Protein AF-A0A067C666-F1 (afdb_monomer_lite)

Sequence (177 aa):
MSKDPPEVNKFLDLMRHGQTMRSTAAALLGQESHRAIYLNQALDAFQQALVFSAYVPALQTQMCLEHIRETQVDLLIVSKLLNRQQLHVRTSMPNEQPSRRAVKVLVPALPKSLFGDDGKLALAKISPRFPKAAPLLLLPTPQERPAKKAKLETPPTLLAIAETLLALAGPTLRRNL

Structure (mmCIF, N/CA/C/O backbone):
data_AF-A0A067C666-F1
#
_entry.id   AF-A0A067C666-F1
#
loop_
_atom_site.group_PDB
_atom_site.id
_atom_site.type_symbol
_atom_site.label_atom_id
_atom_site.label_alt_id
_atom_site.label_comp_id
_atom_site.label_asym_id
_atom_site.label_entity_id
_atom_site.label_seq_id
_atom_site.pdbx_PDB_ins_code
_atom_site.Cartn_x
_atom_site.Cartn_y
_atom_site.Cartn_z
_atom_site.occupancy
_atom_site.B_iso_or_equiv
_atom_site.auth_seq_id
_atom_site.auth_comp_id
_atom_site.auth_asym_id
_atom_site.auth_atom_id
_atom_site.pdbx_PDB_model_num
ATOM 1 N N . MET A 1 1 ? 12.469 16.700 -23.734 1.00 43.56 1 MET A N 1
ATOM 2 C CA . MET A 1 1 ? 11.471 16.069 -22.846 1.00 43.56 1 MET A CA 1
ATOM 3 C C . MET A 1 1 ? 11.441 14.589 -23.194 1.00 43.56 1 MET A C 1
ATOM 5 O O . MET A 1 1 ? 10.859 14.243 -24.215 1.00 43.56 1 MET A O 1
ATOM 9 N N . SER A 1 2 ? 12.157 13.734 -22.458 1.00 48.25 2 SER A N 1
ATOM 10 C CA . SER A 1 2 ? 12.024 12.286 -22.648 1.00 48.25 2 SER A CA 1
ATOM 11 C C . SER A 1 2 ? 10.641 11.890 -22.142 1.00 48.25 2 SER A C 1
ATOM 13 O O . SER A 1 2 ? 10.317 12.127 -20.982 1.00 48.25 2 SER A O 1
ATOM 15 N N . LYS A 1 3 ? 9.785 11.386 -23.032 1.00 73.38 3 LYS A N 1
ATOM 16 C CA . LYS A 1 3 ? 8.529 10.764 -22.618 1.00 73.38 3 LYS A CA 1
ATOM 17 C C . LYS A 1 3 ? 8.892 9.393 -22.077 1.00 73.38 3 LYS A C 1
ATOM 19 O O . LYS A 1 3 ? 9.271 8.522 -22.856 1.00 73.38 3 LYS A O 1
ATOM 24 N N . ASP A 1 4 ? 8.812 9.236 -20.764 1.00 75.94 4 ASP A N 1
ATOM 25 C CA . ASP A 1 4 ? 8.903 7.918 -20.150 1.00 75.94 4 ASP A CA 1
ATOM 26 C C . ASP A 1 4 ? 7.828 6.986 -20.740 1.00 75.94 4 ASP A C 1
ATOM 28 O O . ASP A 1 4 ? 6.769 7.468 -21.176 1.00 75.94 4 ASP A O 1
ATOM 32 N N . PRO A 1 5 ? 8.076 5.664 -20.769 1.00 83.62 5 PRO A N 1
ATOM 33 C CA . PRO A 1 5 ? 7.096 4.689 -21.228 1.00 83.62 5 PRO A CA 1
ATOM 34 C C . PRO A 1 5 ? 5.745 4.873 -20.514 1.00 83.62 5 PRO A C 1
ATOM 36 O O . PRO A 1 5 ? 5.712 5.219 -19.326 1.00 83.62 5 PRO A O 1
ATOM 39 N N . PRO A 1 6 ? 4.606 4.640 -21.187 1.00 89.12 6 PRO A N 1
ATOM 40 C CA . PRO A 1 6 ? 3.292 4.762 -20.556 1.00 89.12 6 PRO A CA 1
ATOM 41 C C . PRO A 1 6 ? 3.142 3.854 -19.322 1.00 89.12 6 PRO A C 1
ATOM 43 O O . PRO A 1 6 ? 2.407 4.197 -18.398 1.00 89.12 6 PRO A O 1
ATOM 46 N N . GLU A 1 7 ? 3.861 2.733 -19.263 1.00 92.44 7 GLU A N 1
ATOM 47 C CA . GLU A 1 7 ? 3.916 1.811 -18.125 1.00 92.44 7 GLU A CA 1
ATOM 48 C C . GLU A 1 7 ? 4.587 2.431 -16.894 1.00 92.44 7 GLU A C 1
ATOM 50 O O . GLU A 1 7 ? 4.119 2.225 -15.776 1.00 92.44 7 GLU A O 1
ATOM 55 N N . VAL A 1 8 ? 5.634 3.239 -17.093 1.00 92.69 8 VAL A N 1
ATOM 56 C CA . VAL A 1 8 ? 6.306 3.969 -16.006 1.00 92.69 8 VAL A CA 1
ATOM 57 C C . VAL A 1 8 ? 5.356 4.996 -15.403 1.00 92.69 8 VAL A C 1
ATOM 59 O O . VAL A 1 8 ? 5.228 5.078 -14.185 1.00 92.69 8 VAL A O 1
ATOM 62 N N . ASN A 1 9 ? 4.616 5.726 -16.241 1.00 93.75 9 ASN A N 1
ATOM 63 C CA . ASN A 1 9 ? 3.614 6.679 -15.758 1.00 93.75 9 ASN A CA 1
ATOM 64 C C . ASN A 1 9 ? 2.507 5.977 -14.954 1.00 93.75 9 ASN A C 1
ATOM 66 O O . ASN A 1 9 ? 2.174 6.425 -13.860 1.00 93.75 9 ASN A O 1
ATOM 70 N N . LYS A 1 10 ? 2.014 4.821 -15.427 1.00 96.06 10 LYS A N 1
ATOM 71 C CA . LYS A 1 10 ? 1.040 4.002 -14.681 1.00 96.06 10 LYS A CA 1
ATOM 72 C C . LYS A 1 10 ? 1.575 3.556 -13.320 1.00 96.06 10 LYS A C 1
ATOM 74 O O . LYS A 1 10 ? 0.845 3.634 -12.335 1.00 96.06 10 LYS A O 1
ATOM 79 N N . PHE A 1 11 ? 2.832 3.114 -13.251 1.00 97.44 11 PHE A N 1
ATOM 80 C CA . PHE A 1 11 ? 3.476 2.761 -11.984 1.00 97.44 11 PHE A CA 1
ATOM 81 C C . PHE A 1 11 ? 3.478 3.948 -11.011 1.00 97.44 11 PHE A C 1
ATOM 83 O O . PHE A 1 11 ? 3.056 3.812 -9.862 1.00 97.44 11 PHE A O 1
ATOM 90 N N . LEU A 1 12 ? 3.920 5.120 -11.476 1.00 96.56 12 LEU A N 1
ATOM 91 C CA . LEU A 1 12 ? 4.019 6.327 -10.652 1.00 96.56 12 LEU A CA 1
ATOM 92 C C . LEU A 1 12 ? 2.646 6.821 -10.176 1.00 96.56 12 LEU A C 1
ATOM 94 O O . LEU A 1 12 ? 2.513 7.228 -9.019 1.00 96.56 12 LEU A O 1
ATOM 98 N N . ASP A 1 13 ? 1.625 6.746 -11.028 1.00 97.56 13 ASP A N 1
ATOM 99 C CA . ASP A 1 13 ? 0.255 7.124 -10.675 1.00 97.56 13 ASP A CA 1
ATOM 100 C C . ASP A 1 13 ? -0.338 6.188 -9.614 1.00 97.56 13 ASP A C 1
ATOM 102 O O . ASP A 1 13 ? -0.921 6.659 -8.634 1.00 97.56 13 ASP A O 1
ATOM 106 N N . LEU A 1 14 ? -0.131 4.873 -9.746 1.00 98.25 14 LEU A N 1
ATOM 107 C CA . LEU A 1 14 ? -0.567 3.887 -8.751 1.00 98.25 14 LEU A CA 1
ATOM 108 C C . LEU A 1 14 ? 0.168 4.057 -7.417 1.00 98.25 14 LEU A C 1
ATOM 110 O O . LEU A 1 14 ? -0.461 4.028 -6.359 1.00 98.25 14 LEU A O 1
ATOM 114 N N . MET A 1 15 ? 1.478 4.314 -7.455 1.00 98.25 15 MET A N 1
ATOM 115 C CA . MET A 1 15 ? 2.264 4.628 -6.259 1.00 98.25 15 MET A CA 1
ATOM 116 C C . MET A 1 15 ? 1.739 5.881 -5.552 1.00 98.25 15 MET A C 1
ATOM 118 O O . MET A 1 15 ? 1.527 5.862 -4.338 1.00 98.25 15 MET A O 1
ATOM 122 N N . ARG A 1 16 ? 1.463 6.957 -6.299 1.00 98.38 16 ARG A N 1
ATOM 123 C CA . ARG A 1 16 ? 0.889 8.194 -5.747 1.00 98.38 16 ARG A CA 1
ATOM 124 C C . ARG A 1 16 ? -0.504 7.960 -5.166 1.00 98.38 16 ARG A C 1
ATOM 126 O O . ARG A 1 16 ? -0.814 8.484 -4.093 1.00 98.38 16 ARG A O 1
ATOM 133 N N . HIS A 1 17 ? -1.337 7.180 -5.851 1.00 98.56 17 HIS A N 1
ATOM 134 C CA . HIS A 1 17 ? -2.663 6.829 -5.360 1.00 98.56 17 HIS A CA 1
ATOM 135 C C . HIS A 1 17 ? -2.566 6.069 -4.032 1.00 98.56 17 HIS A C 1
ATOM 137 O O . HIS A 1 17 ? -3.174 6.491 -3.047 1.00 98.56 17 HIS A O 1
ATOM 143 N N . GLY A 1 18 ? -1.723 5.034 -3.964 1.00 98.38 18 GLY A N 1
ATOM 144 C CA . GLY A 1 18 ? -1.506 4.264 -2.742 1.00 98.38 18 GLY A CA 1
ATOM 145 C C . GLY A 1 18 ? -0.989 5.119 -1.583 1.00 98.38 18 GLY A C 1
ATOM 146 O O . GLY A 1 18 ? -1.506 5.035 -0.468 1.00 98.38 18 GLY A O 1
ATOM 147 N N . GLN A 1 19 ? -0.032 6.015 -1.842 1.00 98.31 19 GLN A N 1
ATOM 148 C CA . GLN A 1 19 ? 0.467 6.963 -0.838 1.00 98.31 19 GLN A CA 1
ATOM 149 C C . GLN A 1 19 ? -0.636 7.897 -0.332 1.00 98.31 19 GLN A C 1
ATOM 151 O O . GLN A 1 19 ? -0.772 8.077 0.876 1.00 98.31 19 GLN A O 1
ATOM 156 N N . THR A 1 20 ? -1.466 8.428 -1.231 1.00 98.50 20 THR A N 1
ATOM 157 C CA . THR A 1 20 ? -2.598 9.291 -0.860 1.00 98.50 20 THR A CA 1
ATOM 158 C C . THR A 1 20 ? -3.564 8.549 0.061 1.00 98.50 20 THR A C 1
ATOM 160 O O . THR A 1 20 ? -3.929 9.074 1.110 1.00 98.50 20 THR A O 1
ATOM 163 N N . MET A 1 21 ? -3.920 7.304 -0.274 1.00 98.31 21 MET A N 1
ATOM 164 C CA . MET A 1 21 ? -4.813 6.483 0.550 1.00 98.31 21 MET A CA 1
ATOM 165 C C . MET A 1 21 ? -4.221 6.192 1.936 1.00 98.31 21 MET A C 1
ATOM 167 O O . MET A 1 21 ? -4.933 6.290 2.938 1.00 98.31 21 MET A O 1
ATOM 171 N N . ARG A 1 22 ? -2.910 5.928 2.036 1.00 97.44 22 ARG A N 1
ATOM 172 C CA . ARG A 1 22 ? -2.239 5.804 3.344 1.00 97.44 22 ARG A CA 1
ATOM 173 C C . ARG A 1 22 ? -2.285 7.102 4.144 1.00 97.44 22 ARG A C 1
ATOM 175 O O . ARG A 1 22 ? -2.599 7.063 5.332 1.00 97.44 22 ARG A O 1
ATOM 182 N N . SER A 1 23 ? -2.010 8.245 3.518 1.00 97.50 23 SER A N 1
ATOM 183 C CA . SER A 1 23 ? -2.098 9.550 4.184 1.00 97.50 23 SER A CA 1
ATOM 184 C C . SER A 1 23 ? -3.518 9.839 4.679 1.00 97.50 23 SER A C 1
ATOM 186 O O . SER A 1 23 ? -3.691 10.288 5.812 1.00 97.50 23 SER A O 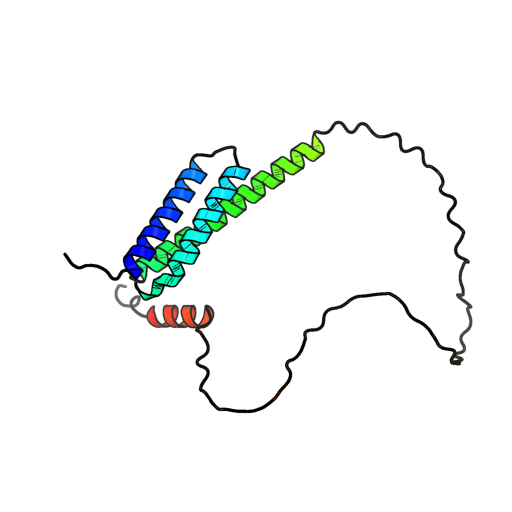1
ATOM 188 N N . THR A 1 24 ? -4.543 9.511 3.889 1.00 96.88 24 THR A N 1
ATOM 189 C CA . THR A 1 24 ? -5.947 9.607 4.314 1.00 96.88 24 THR A CA 1
ATOM 190 C C . THR A 1 24 ? -6.237 8.686 5.501 1.00 96.88 24 THR A C 1
ATOM 192 O O . THR A 1 24 ? -6.840 9.122 6.480 1.00 96.88 24 THR A O 1
ATOM 195 N N . ALA A 1 25 ? -5.755 7.439 5.479 1.00 96.75 25 ALA A N 1
ATOM 196 C CA . ALA A 1 25 ? -5.911 6.510 6.598 1.00 96.75 25 ALA A CA 1
ATOM 197 C C . ALA A 1 25 ? -5.211 6.985 7.885 1.00 96.75 25 ALA A C 1
ATOM 199 O O . ALA A 1 25 ? -5.698 6.727 8.990 1.00 96.75 25 ALA A O 1
ATOM 200 N N . ALA A 1 26 ? -4.077 7.679 7.766 1.00 94.44 26 ALA A N 1
ATOM 201 C CA . ALA A 1 26 ? -3.357 8.240 8.906 1.00 94.44 26 ALA A CA 1
ATOM 202 C C . ALA A 1 26 ? -4.131 9.386 9.582 1.00 94.44 26 ALA A C 1
ATOM 204 O O . ALA A 1 26 ? -4.066 9.526 10.802 1.00 94.44 26 ALA A O 1
ATOM 205 N N . ALA A 1 27 ? -4.909 10.160 8.818 1.00 94.56 27 ALA A N 1
ATOM 206 C CA . ALA A 1 27 ? -5.730 11.252 9.343 1.00 94.56 27 ALA A CA 1
ATOM 207 C C . ALA A 1 27 ? -6.986 10.774 10.104 1.00 94.56 27 ALA A C 1
ATOM 209 O O . ALA A 1 27 ? -7.550 11.521 10.900 1.00 94.56 27 ALA A O 1
ATOM 210 N N . LEU A 1 28 ? -7.426 9.531 9.891 1.00 93.06 28 LEU A N 1
ATOM 211 C CA . LEU A 1 28 ? -8.683 8.987 10.423 1.00 93.06 28 LEU A CA 1
ATOM 212 C C . LEU A 1 28 ? -8.536 8.321 11.803 1.00 93.06 28 LEU A C 1
ATOM 214 O O . LEU A 1 28 ? -9.110 7.261 12.054 1.00 93.06 28 LEU A O 1
ATOM 218 N N . LEU A 1 29 ? -7.772 8.926 12.714 1.00 87.25 29 LEU A N 1
ATOM 219 C CA . LEU A 1 29 ? -7.550 8.385 14.062 1.00 87.25 29 LEU A CA 1
ATOM 220 C C . LEU A 1 29 ? -8.874 8.159 14.814 1.00 87.25 29 LEU A C 1
ATOM 222 O O . LEU A 1 29 ? -9.739 9.032 14.855 1.00 87.25 29 LEU A O 1
ATOM 226 N N . GLY A 1 30 ? -9.040 6.973 15.408 1.00 87.00 30 GLY A N 1
ATOM 227 C CA . GLY A 1 30 ? -10.258 6.589 16.132 1.00 87.00 30 GLY A CA 1
ATOM 228 C C . GLY A 1 30 ? -11.384 6.045 15.245 1.00 87.00 30 GLY A C 1
ATOM 229 O O . GLY A 1 30 ? -12.320 5.440 15.763 1.00 87.00 30 GLY A O 1
ATOM 230 N N . GLN A 1 31 ? -11.279 6.171 13.918 1.00 91.88 31 GLN A N 1
ATOM 231 C CA . GLN A 1 31 ? -12.212 5.580 12.952 1.00 91.88 31 GLN A CA 1
ATOM 232 C C . GLN A 1 31 ? -11.613 4.334 12.294 1.00 91.88 31 GLN A C 1
ATOM 234 O O . GLN A 1 31 ? -11.476 4.249 11.075 1.00 91.88 31 GLN A O 1
ATOM 239 N N . GLU A 1 32 ? -11.242 3.352 13.114 1.00 93.50 32 GLU A N 1
ATOM 240 C CA . GLU A 1 32 ? -10.475 2.172 12.690 1.00 93.50 32 GLU A CA 1
ATOM 241 C C . GLU A 1 32 ? -11.116 1.395 11.522 1.00 93.50 32 GLU A C 1
ATOM 243 O O . GLU A 1 32 ? -10.408 0.882 10.658 1.00 93.50 32 GLU A O 1
ATOM 248 N N . SER A 1 33 ? -12.448 1.370 11.424 1.00 92.94 33 SER A N 1
ATOM 249 C CA . SER A 1 33 ? -13.160 0.763 10.291 1.00 92.94 33 SER A CA 1
ATOM 250 C C . SER A 1 33 ? -12.896 1.497 8.972 1.00 92.94 33 SER A C 1
ATOM 252 O O . SER A 1 33 ? -12.577 0.859 7.971 1.00 92.94 33 SER A O 1
ATOM 254 N N . HIS A 1 34 ? -12.972 2.831 8.958 1.00 94.56 34 HIS A N 1
ATOM 255 C CA . HIS A 1 34 ? -12.668 3.633 7.770 1.00 94.56 34 HIS A CA 1
ATOM 256 C C . HIS A 1 34 ? -11.178 3.601 7.436 1.00 94.56 34 HIS A C 1
ATOM 258 O O . HIS A 1 34 ? -10.821 3.485 6.263 1.00 94.56 34 HIS A O 1
ATOM 264 N N . ARG A 1 35 ? -10.303 3.622 8.452 1.00 96.81 35 ARG A N 1
ATOM 265 C CA . ARG A 1 35 ? -8.855 3.448 8.259 1.00 96.81 35 ARG A CA 1
ATOM 266 C C . ARG A 1 35 ? -8.551 2.152 7.513 1.00 96.81 35 ARG A C 1
ATOM 268 O O . ARG A 1 35 ? -7.776 2.177 6.561 1.00 96.81 35 ARG A O 1
ATOM 275 N N . ALA A 1 36 ? -9.193 1.045 7.894 1.00 96.25 36 ALA A N 1
ATOM 276 C CA . ALA A 1 36 ? -9.013 -0.237 7.219 1.00 96.25 36 ALA A CA 1
ATOM 277 C C . ALA A 1 36 ? -9.387 -0.172 5.728 1.00 96.25 36 ALA A C 1
ATOM 279 O O . ALA A 1 36 ? -8.676 -0.746 4.908 1.00 96.25 36 ALA A O 1
ATOM 280 N N . ILE A 1 37 ? -10.461 0.533 5.358 1.00 97.44 37 ILE A N 1
ATOM 281 C CA . ILE A 1 37 ? -10.890 0.665 3.954 1.00 97.44 37 ILE A CA 1
ATOM 282 C C . ILE A 1 37 ? -9.796 1.341 3.121 1.00 97.44 37 ILE A C 1
ATOM 284 O O . ILE A 1 37 ? -9.373 0.793 2.104 1.00 97.44 37 ILE A O 1
ATOM 288 N N . TYR A 1 38 ? -9.290 2.488 3.578 1.00 98.19 38 TYR A N 1
ATOM 289 C CA . TYR A 1 38 ? -8.246 3.224 2.861 1.00 98.19 38 TYR A CA 1
ATOM 290 C C . TYR A 1 38 ? -6.912 2.472 2.818 1.00 98.19 38 TYR A C 1
ATOM 292 O O . TYR A 1 38 ? -6.235 2.485 1.794 1.00 98.19 38 TYR A O 1
ATOM 300 N N . LEU A 1 39 ? -6.542 1.764 3.888 1.00 98.12 39 LEU A N 1
ATOM 301 C CA . LEU A 1 39 ? -5.335 0.933 3.878 1.00 98.12 39 LEU A CA 1
ATOM 302 C C . LEU A 1 39 ? -5.447 -0.256 2.912 1.00 98.12 39 LEU A C 1
ATOM 304 O O . LEU A 1 39 ? -4.459 -0.591 2.266 1.00 98.12 39 LEU A O 1
ATOM 308 N N . ASN A 1 40 ? -6.627 -0.868 2.763 1.00 98.19 40 ASN A N 1
ATOM 309 C CA . ASN A 1 40 ? -6.830 -1.910 1.749 1.00 98.19 40 ASN A CA 1
ATOM 310 C C . ASN A 1 40 ? -6.726 -1.334 0.329 1.00 98.19 40 ASN A C 1
ATOM 312 O O . ASN A 1 40 ? -6.013 -1.894 -0.493 1.00 98.19 40 ASN A O 1
ATOM 316 N N . GLN A 1 41 ? -7.331 -0.170 0.064 1.00 98.38 41 GLN A N 1
ATOM 317 C CA . GLN A 1 41 ? -7.187 0.505 -1.234 1.00 98.38 41 GLN A CA 1
ATOM 318 C C . GLN A 1 41 ? -5.727 0.866 -1.537 1.00 98.38 41 GLN A C 1
ATOM 320 O O . GLN A 1 41 ? -5.267 0.703 -2.666 1.00 98.38 41 GLN A O 1
ATOM 325 N N . ALA A 1 42 ? -4.976 1.318 -0.527 1.00 98.44 42 ALA A N 1
ATOM 326 C CA . ALA A 1 42 ? -3.550 1.574 -0.675 1.00 98.44 42 ALA A CA 1
ATOM 327 C C . ALA A 1 42 ? -2.777 0.303 -1.046 1.00 98.44 42 ALA A C 1
ATOM 329 O O . ALA A 1 42 ? -1.952 0.321 -1.959 1.00 98.44 42 ALA A O 1
ATOM 330 N N . LEU A 1 43 ? -3.059 -0.800 -0.348 1.00 98.50 43 LEU A N 1
ATOM 331 C CA . LEU A 1 43 ? -2.422 -2.088 -0.588 1.00 98.50 43 LEU A CA 1
ATOM 332 C C . LEU A 1 43 ? -2.695 -2.588 -2.011 1.00 98.50 43 LEU A C 1
ATOM 334 O O . LEU A 1 43 ? -1.751 -2.965 -2.707 1.00 98.50 43 LEU A O 1
ATOM 338 N N . ASP A 1 44 ? -3.950 -2.520 -2.454 1.00 98.50 44 ASP A N 1
ATOM 339 C CA . ASP A 1 44 ? -4.354 -2.897 -3.809 1.00 98.50 44 ASP A CA 1
ATOM 340 C C . ASP A 1 44 ? -3.628 -2.044 -4.859 1.00 98.50 44 ASP A C 1
ATOM 342 O O . ASP A 1 44 ? -3.107 -2.576 -5.841 1.00 98.50 44 ASP A O 1
ATOM 346 N N . ALA A 1 45 ? -3.522 -0.729 -4.638 1.00 98.44 45 ALA A N 1
ATOM 347 C CA . ALA A 1 45 ? -2.822 0.181 -5.542 1.00 98.44 45 ALA A CA 1
ATOM 348 C C . ALA A 1 45 ? -1.330 -0.165 -5.680 1.00 98.44 45 ALA A C 1
ATOM 350 O O . ALA A 1 45 ? -0.811 -0.220 -6.796 1.00 98.44 45 ALA A O 1
ATOM 351 N N . PHE A 1 46 ? -0.634 -0.454 -4.575 1.00 98.56 46 PHE A N 1
ATOM 352 C CA . PHE A 1 46 ? 0.777 -0.850 -4.634 1.00 98.56 46 PHE A CA 1
ATOM 353 C C . PHE A 1 46 ? 0.973 -2.228 -5.274 1.00 98.56 46 PHE A C 1
ATOM 355 O O . PHE A 1 46 ? 1.902 -2.420 -6.057 1.00 98.56 46 PHE A O 1
ATOM 362 N N . GLN A 1 47 ? 0.086 -3.185 -5.000 1.00 98.12 47 GLN A N 1
ATOM 363 C CA . GLN A 1 47 ? 0.130 -4.497 -5.650 1.00 98.12 47 GLN A CA 1
ATOM 364 C C . GLN A 1 47 ? -0.102 -4.390 -7.161 1.00 98.12 47 GLN A C 1
ATOM 366 O O . GLN A 1 47 ? 0.585 -5.055 -7.936 1.00 98.12 47 GLN A O 1
ATOM 371 N N . GLN A 1 48 ? -1.009 -3.512 -7.595 1.00 98.06 48 GLN A N 1
ATOM 372 C CA . GLN A 1 48 ? -1.192 -3.201 -9.013 1.00 98.06 48 GLN A CA 1
ATOM 373 C C . GLN A 1 48 ? 0.036 -2.497 -9.600 1.00 98.06 48 GLN A C 1
ATOM 375 O O . GLN A 1 48 ? 0.422 -2.800 -10.728 1.00 98.06 48 GLN A O 1
ATOM 380 N N . ALA A 1 49 ? 0.690 -1.607 -8.845 1.00 97.50 49 ALA A N 1
ATOM 381 C CA . ALA A 1 49 ? 1.922 -0.958 -9.288 1.00 97.50 49 ALA A CA 1
ATOM 382 C C . ALA A 1 49 ? 3.025 -1.993 -9.566 1.00 97.50 49 ALA A C 1
ATOM 384 O O . ALA A 1 49 ? 3.691 -1.912 -10.596 1.00 97.50 49 ALA A O 1
ATOM 385 N N . LEU A 1 50 ? 3.166 -3.028 -8.727 1.00 96.19 50 LEU A N 1
ATOM 386 C CA . LEU A 1 50 ? 4.162 -4.088 -8.928 1.00 96.19 50 LEU A CA 1
ATOM 387 C C . LEU A 1 50 ? 4.028 -4.834 -10.263 1.00 96.19 50 LEU A C 1
ATOM 389 O O . LEU A 1 50 ? 5.034 -5.338 -10.765 1.00 96.19 50 LEU A O 1
ATOM 393 N N . VAL A 1 51 ? 2.844 -4.868 -10.880 1.00 96.56 51 VAL A N 1
ATOM 394 C CA . VAL A 1 51 ? 2.655 -5.449 -12.224 1.00 96.56 51 VAL A CA 1
ATOM 395 C C . VAL A 1 51 ? 3.504 -4.718 -13.273 1.00 96.56 51 VAL A C 1
ATOM 397 O O . VAL A 1 51 ? 3.957 -5.323 -14.242 1.00 96.56 51 VAL A O 1
ATOM 400 N N . PHE A 1 52 ? 3.788 -3.433 -13.053 1.00 95.56 52 PHE A N 1
ATOM 401 C CA . PHE A 1 52 ? 4.611 -2.593 -13.924 1.00 95.56 52 PHE A CA 1
ATOM 402 C C . PHE A 1 52 ? 6.077 -2.495 -13.465 1.00 95.56 52 PHE A C 1
ATOM 404 O O . PHE A 1 52 ? 6.850 -1.735 -14.047 1.00 95.56 52 PHE A O 1
ATOM 411 N N . SER A 1 53 ? 6.491 -3.278 -12.460 1.00 93.31 53 SER A N 1
ATOM 412 C CA . SER A 1 53 ? 7.846 -3.229 -11.878 1.00 93.31 53 SER A CA 1
ATOM 413 C C . SER A 1 53 ? 8.976 -3.498 -12.879 1.00 93.31 53 SER A C 1
ATOM 415 O O . SER A 1 53 ? 10.077 -2.988 -12.704 1.00 93.31 53 SER A O 1
ATOM 417 N N . ALA A 1 54 ? 8.706 -4.248 -13.952 1.00 93.69 54 ALA A N 1
ATOM 418 C CA . ALA A 1 54 ? 9.677 -4.529 -15.012 1.00 93.69 54 ALA A CA 1
ATOM 419 C C . ALA A 1 54 ? 10.088 -3.283 -15.821 1.00 93.69 54 ALA A C 1
ATOM 421 O O . ALA A 1 54 ? 11.128 -3.296 -16.477 1.00 93.69 54 ALA A O 1
ATOM 422 N N . TYR A 1 55 ? 9.279 -2.219 -15.785 1.00 93.12 55 TYR A N 1
ATOM 423 C CA . TYR A 1 55 ? 9.496 -0.996 -16.562 1.00 93.12 55 TYR A CA 1
ATOM 424 C C . TYR A 1 55 ? 10.172 0.116 -15.756 1.00 93.12 55 TYR A C 1
ATOM 426 O O . TYR A 1 55 ? 10.528 1.146 -16.323 1.00 93.12 55 TYR A O 1
ATOM 434 N N . VAL A 1 56 ? 10.353 -0.073 -14.447 1.00 93.50 56 VAL A N 1
ATOM 435 C CA . VAL A 1 56 ? 10.896 0.939 -13.535 1.00 93.50 56 VAL A CA 1
ATOM 436 C C . VAL A 1 56 ? 12.214 0.489 -12.899 1.00 93.50 56 VAL A C 1
ATOM 438 O O . VAL A 1 56 ? 12.491 -0.708 -12.812 1.00 93.50 56 VAL A O 1
ATOM 441 N N . PRO A 1 57 ? 13.056 1.430 -12.431 1.00 94.56 57 PRO A N 1
ATOM 442 C CA . PRO A 1 57 ? 14.290 1.089 -11.734 1.00 94.56 57 PRO A CA 1
ATOM 443 C C . PRO A 1 57 ? 14.038 0.222 -10.495 1.00 94.56 57 PRO A C 1
ATOM 445 O O . PRO A 1 57 ? 13.089 0.459 -9.747 1.00 94.56 57 PRO A O 1
ATOM 448 N N . ALA A 1 58 ? 14.955 -0.709 -10.211 1.00 94.00 58 ALA A N 1
ATOM 449 C CA . ALA A 1 58 ? 14.861 -1.620 -9.064 1.00 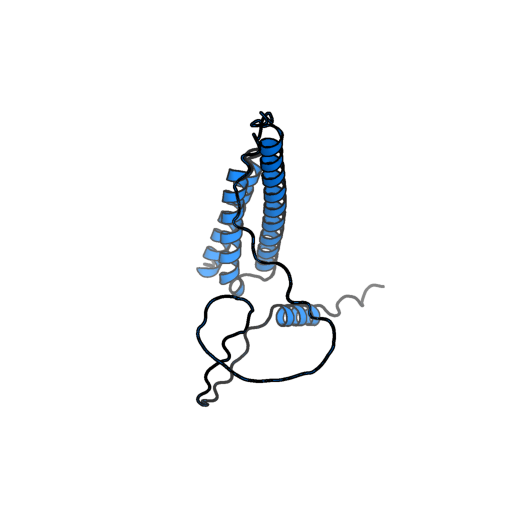94.00 58 ALA A CA 1
ATOM 450 C C . ALA A 1 58 ? 14.641 -0.895 -7.722 1.00 94.00 58 ALA A C 1
ATOM 452 O O . ALA A 1 58 ? 13.897 -1.384 -6.876 1.00 94.00 58 ALA A O 1
ATOM 453 N N . LEU A 1 59 ? 15.219 0.302 -7.559 1.00 96.19 59 LEU A N 1
ATOM 454 C CA . LEU A 1 59 ? 15.004 1.145 -6.382 1.00 96.19 59 LEU A CA 1
ATOM 455 C C . LEU A 1 59 ? 13.521 1.504 -6.190 1.00 96.19 59 LEU A C 1
ATOM 457 O O . LEU A 1 59 ? 13.011 1.425 -5.080 1.00 96.19 59 LEU A O 1
ATOM 461 N N . GLN A 1 60 ? 12.803 1.861 -7.260 1.00 95.25 60 GLN A N 1
ATOM 462 C CA . GLN A 1 60 ? 11.377 2.196 -7.171 1.00 95.25 60 GLN A CA 1
ATOM 463 C C . GLN A 1 60 ? 10.530 0.965 -6.832 1.00 95.25 60 GLN A C 1
ATOM 465 O O . GLN A 1 60 ? 9.598 1.056 -6.033 1.00 95.25 60 GLN A O 1
ATOM 470 N N . THR A 1 61 ? 10.890 -0.197 -7.379 1.00 96.75 61 THR A N 1
ATOM 471 C CA . THR A 1 61 ? 10.260 -1.476 -7.028 1.00 96.75 61 THR A CA 1
ATOM 472 C C . THR A 1 61 ? 10.484 -1.823 -5.556 1.00 96.75 61 THR A C 1
ATOM 474 O O . THR A 1 61 ? 9.542 -2.231 -4.877 1.00 96.75 61 THR A O 1
ATOM 477 N N . GLN A 1 62 ? 11.692 -1.605 -5.027 1.00 98.00 62 GLN A N 1
ATOM 478 C CA . GLN A 1 62 ? 11.979 -1.805 -3.606 1.00 98.00 62 GLN A CA 1
ATOM 479 C C . GLN A 1 62 ? 11.129 -0.880 -2.723 1.00 98.00 62 GLN A C 1
ATOM 481 O O . GLN A 1 62 ? 10.486 -1.361 -1.793 1.00 98.00 62 GLN A O 1
ATOM 486 N N . MET A 1 63 ? 11.042 0.412 -3.057 1.00 97.75 63 MET A N 1
ATOM 487 C CA . MET A 1 63 ? 10.183 1.363 -2.335 1.00 97.75 63 MET A CA 1
ATOM 488 C C . MET A 1 63 ? 8.707 0.934 -2.344 1.00 97.75 63 MET A C 1
ATOM 490 O O . MET A 1 63 ? 8.004 1.069 -1.344 1.00 97.75 63 MET A O 1
ATOM 494 N N . CYS A 1 64 ? 8.222 0.387 -3.464 1.00 98.12 64 CYS A N 1
ATOM 495 C CA . CYS A 1 64 ? 6.866 -0.154 -3.561 1.00 98.12 64 CYS A CA 1
ATOM 496 C C . CYS A 1 64 ? 6.649 -1.333 -2.596 1.00 98.12 64 CYS A C 1
ATOM 498 O O . CYS A 1 64 ? 5.657 -1.366 -1.864 1.00 98.12 64 CYS A O 1
ATOM 500 N N . LEU A 1 65 ? 7.601 -2.268 -2.535 1.00 98.38 65 LEU A N 1
ATOM 501 C CA . LEU A 1 65 ? 7.558 -3.401 -1.605 1.00 98.38 65 LEU A CA 1
ATOM 502 C C . LEU A 1 65 ? 7.608 -2.955 -0.137 1.00 98.38 65 LEU A C 1
ATOM 504 O O . LEU A 1 65 ? 6.908 -3.525 0.703 1.00 98.38 65 LEU A O 1
ATOM 508 N N . GLU A 1 66 ? 8.392 -1.923 0.176 1.00 98.44 66 GLU A N 1
ATOM 509 C CA . GLU A 1 66 ? 8.434 -1.324 1.512 1.00 98.44 66 GLU A CA 1
ATOM 510 C C . GLU A 1 66 ? 7.075 -0.727 1.891 1.00 98.44 66 GLU A C 1
ATOM 512 O O . GLU A 1 66 ? 6.537 -1.057 2.949 1.00 98.44 66 GLU A O 1
ATOM 517 N N . HIS A 1 67 ? 6.443 0.039 0.998 1.00 98.25 67 HIS A N 1
ATOM 518 C CA . HIS A 1 67 ? 5.097 0.560 1.239 1.00 98.25 67 HIS A CA 1
ATOM 519 C C . HIS A 1 67 ? 4.045 -0.538 1.421 1.00 98.25 67 HIS A C 1
ATOM 521 O O . HIS A 1 67 ? 3.171 -0.400 2.280 1.00 98.25 67 HIS A O 1
ATOM 527 N N . ILE A 1 68 ? 4.126 -1.642 0.672 1.00 98.50 68 ILE A N 1
ATOM 528 C CA . ILE A 1 68 ? 3.252 -2.810 0.871 1.00 98.50 68 ILE A CA 1
ATOM 529 C C . ILE A 1 68 ? 3.432 -3.369 2.280 1.00 98.50 68 ILE A C 1
ATOM 531 O O . ILE A 1 68 ? 2.449 -3.548 3.002 1.00 98.50 68 ILE A O 1
ATOM 535 N N . ARG A 1 69 ? 4.682 -3.605 2.689 1.00 98.62 69 ARG A N 1
ATOM 536 C CA . ARG A 1 69 ? 5.001 -4.146 4.012 1.00 98.62 69 ARG A CA 1
ATOM 537 C C . ARG A 1 69 ? 4.482 -3.240 5.125 1.00 98.62 69 ARG A C 1
ATOM 539 O O . ARG A 1 69 ? 3.855 -3.729 6.061 1.00 98.62 69 ARG A O 1
ATOM 546 N N . GLU A 1 70 ? 4.724 -1.938 5.033 1.00 98.00 70 GLU A N 1
ATOM 547 C CA . GLU A 1 70 ? 4.242 -0.977 6.027 1.00 98.00 70 GLU A CA 1
ATOM 548 C C . GLU A 1 70 ? 2.710 -0.948 6.088 1.00 98.00 70 GLU A C 1
ATOM 550 O O . GLU A 1 70 ? 2.137 -1.016 7.172 1.00 98.00 70 GLU A O 1
ATOM 555 N N . THR A 1 71 ? 2.037 -0.951 4.935 1.00 98.25 71 THR A N 1
ATOM 556 C CA . THR A 1 71 ? 0.565 -0.973 4.867 1.00 98.25 71 THR A CA 1
ATOM 557 C C . THR A 1 71 ? -0.013 -2.239 5.504 1.00 98.25 71 THR A C 1
ATOM 559 O O . THR A 1 71 ? -1.024 -2.182 6.204 1.00 98.25 71 THR A O 1
ATOM 562 N N . GLN A 1 72 ? 0.635 -3.392 5.318 1.00 98.31 72 GLN A N 1
ATOM 563 C CA . GLN A 1 72 ? 0.241 -4.646 5.969 1.00 98.31 72 GLN A CA 1
ATOM 564 C C . GLN A 1 72 ? 0.412 -4.591 7.493 1.00 98.31 72 GLN A C 1
ATOM 566 O O . GLN A 1 72 ? -0.441 -5.102 8.225 1.00 98.31 72 GLN A O 1
ATOM 571 N N . VAL A 1 73 ? 1.483 -3.961 7.985 1.00 98.25 73 VAL A N 1
ATOM 572 C CA . VAL A 1 73 ? 1.680 -3.725 9.424 1.00 98.25 73 VAL A CA 1
ATOM 573 C C . VAL A 1 73 ? 0.581 -2.812 9.969 1.00 98.25 73 VAL A C 1
ATOM 575 O O . VAL A 1 73 ? -0.027 -3.142 10.990 1.00 98.25 73 VAL A O 1
ATOM 578 N N . ASP A 1 74 ? 0.267 -1.724 9.266 1.00 96.88 74 ASP A N 1
ATOM 579 C CA . ASP A 1 74 ? -0.805 -0.800 9.642 1.00 96.88 74 ASP A CA 1
ATOM 580 C C . ASP A 1 74 ? -2.163 -1.527 9.708 1.00 96.88 74 ASP A C 1
ATOM 582 O O . ASP A 1 74 ? -2.887 -1.412 10.700 1.00 96.88 74 ASP A O 1
ATOM 586 N N . LEU A 1 75 ? -2.481 -2.364 8.714 1.00 97.19 75 LEU A N 1
ATOM 587 C CA . LEU A 1 75 ? -3.692 -3.196 8.703 1.00 97.19 75 LEU A CA 1
ATOM 588 C C . LEU A 1 75 ? -3.749 -4.175 9.880 1.00 97.19 75 LEU A C 1
ATOM 590 O O . LEU A 1 75 ? -4.812 -4.358 10.480 1.00 97.19 75 LEU A O 1
ATOM 594 N N . LEU A 1 76 ? -2.623 -4.791 10.246 1.00 97.50 76 LEU A N 1
ATOM 595 C CA . LEU A 1 76 ? -2.554 -5.677 11.407 1.00 97.50 76 LEU A CA 1
ATOM 596 C C . LEU A 1 76 ? -2.844 -4.918 12.710 1.00 97.50 76 LEU A C 1
ATOM 598 O O . LEU A 1 76 ? -3.550 -5.436 13.581 1.00 97.50 76 LEU A O 1
ATOM 602 N N . ILE A 1 77 ? -2.318 -3.700 12.850 1.00 95.25 77 ILE A N 1
ATOM 603 C CA . ILE A 1 77 ? -2.583 -2.835 14.006 1.00 95.25 77 ILE A CA 1
ATOM 604 C C . ILE A 1 77 ? -4.073 -2.486 14.063 1.00 95.25 77 ILE A C 1
ATOM 606 O O . ILE A 1 77 ? -4.709 -2.705 15.097 1.00 95.25 77 ILE A O 1
ATOM 610 N N . VAL A 1 78 ? -4.648 -2.023 12.951 1.00 95.19 78 VAL A N 1
ATOM 611 C CA . VAL A 1 78 ? -6.074 -1.672 12.850 1.00 95.19 78 VAL A CA 1
ATOM 612 C C . VAL A 1 78 ? -6.968 -2.875 13.171 1.00 95.19 78 VAL A C 1
ATOM 614 O O . VAL A 1 78 ? -7.906 -2.759 13.959 1.00 95.19 78 VAL A O 1
ATOM 617 N N . SER A 1 79 ? -6.639 -4.064 12.658 1.00 93.62 79 SER A N 1
ATOM 618 C CA . SER A 1 79 ? -7.360 -5.309 12.959 1.00 93.62 79 SER A CA 1
ATOM 619 C C . SER A 1 79 ? -7.363 -5.635 14.459 1.00 93.62 79 SER A C 1
ATOM 621 O O . SER A 1 79 ? -8.407 -5.957 15.036 1.00 93.62 79 SER A O 1
ATOM 623 N N . LYS A 1 80 ? -6.217 -5.473 15.137 1.00 94.81 80 LYS A N 1
ATOM 624 C CA . LYS A 1 80 ? -6.129 -5.649 16.596 1.00 94.81 80 LYS A CA 1
ATOM 625 C C . LYS A 1 80 ? -6.977 -4.624 17.348 1.00 94.81 80 LYS A C 1
ATOM 627 O O . LYS A 1 80 ? -7.631 -4.990 18.324 1.00 94.81 80 LYS A O 1
ATOM 632 N N . LEU A 1 81 ? -6.987 -3.364 16.912 1.00 92.12 81 LEU A N 1
ATOM 633 C CA . LEU A 1 81 ? -7.795 -2.311 17.535 1.00 92.12 81 LEU A CA 1
ATOM 634 C C . LEU A 1 81 ? -9.296 -2.588 17.383 1.00 92.12 81 LEU A C 1
ATOM 636 O O . LEU A 1 81 ? -10.022 -2.545 18.377 1.00 92.12 81 LEU A O 1
ATOM 640 N N . LEU A 1 82 ? -9.741 -2.969 16.185 1.00 90.19 82 LEU A N 1
ATOM 641 C CA . LEU A 1 82 ? -11.130 -3.352 15.919 1.00 90.19 82 LEU A CA 1
ATOM 642 C C . LEU A 1 82 ? -11.570 -4.550 16.768 1.00 90.19 82 LEU A C 1
ATOM 644 O O . LEU A 1 82 ? -12.653 -4.532 17.351 1.00 90.19 82 LEU A O 1
ATOM 648 N N . ASN A 1 83 ? -10.720 -5.571 16.907 1.00 90.00 83 ASN A N 1
ATOM 649 C CA . ASN A 1 83 ? -11.029 -6.733 17.742 1.00 90.00 83 ASN A CA 1
ATOM 650 C C . ASN A 1 83 ? -11.188 -6.340 19.225 1.00 90.00 83 ASN A C 1
ATOM 652 O O . ASN A 1 83 ? -12.157 -6.729 19.877 1.00 90.00 83 ASN A O 1
ATOM 656 N N . ARG A 1 84 ? -10.308 -5.474 19.753 1.00 87.19 84 ARG A N 1
ATOM 657 C CA . ARG A 1 84 ? -10.438 -4.963 21.132 1.00 87.19 84 ARG A CA 1
ATOM 658 C C . ARG A 1 84 ? -11.734 -4.180 21.352 1.00 87.19 84 ARG A C 1
ATOM 660 O O . ARG A 1 84 ? -12.319 -4.305 22.428 1.00 87.19 84 ARG A O 1
ATOM 667 N N . GLN A 1 85 ? -12.190 -3.416 20.359 1.00 80.88 85 GLN A N 1
ATOM 668 C CA . GLN A 1 85 ? -13.472 -2.704 20.420 1.00 80.88 85 GLN A CA 1
ATOM 669 C C . GLN A 1 85 ? -14.658 -3.679 20.445 1.00 80.88 85 GLN A C 1
ATOM 671 O O . GLN A 1 85 ? -15.546 -3.542 21.284 1.00 80.88 85 GLN A O 1
ATOM 676 N N . GLN A 1 86 ? -14.648 -4.712 19.597 1.00 76.56 86 GLN A N 1
ATOM 677 C CA . GLN A 1 86 ? -15.700 -5.738 19.594 1.00 76.56 86 GLN A CA 1
ATOM 678 C C . GLN A 1 86 ? -15.778 -6.501 20.922 1.00 76.56 86 GLN A C 1
ATOM 680 O O . GLN A 1 86 ? -16.873 -6.798 21.405 1.00 76.56 86 GLN A O 1
ATOM 685 N N . LEU A 1 87 ? -14.628 -6.803 21.531 1.00 72.19 87 LEU A N 1
ATOM 686 C CA . LEU A 1 87 ? -14.577 -7.446 22.843 1.00 72.19 87 LEU A CA 1
ATOM 687 C C . LEU A 1 87 ? -15.153 -6.547 23.946 1.00 72.19 87 LEU A C 1
ATOM 689 O O . LEU A 1 87 ? -15.922 -7.047 24.762 1.00 72.19 87 LEU A O 1
ATOM 693 N N . HIS A 1 88 ? -14.870 -5.238 23.932 1.00 67.31 88 HIS A N 1
ATOM 694 C CA . HIS A 1 88 ? -15.454 -4.294 24.898 1.00 67.31 88 HIS A CA 1
ATOM 695 C C . HIS A 1 88 ? -16.982 -4.249 24.812 1.00 67.31 88 HIS A C 1
ATOM 697 O O . HIS A 1 88 ? -17.646 -4.322 25.845 1.00 67.31 88 HIS A O 1
ATOM 703 N N . VAL A 1 89 ? -17.540 -4.210 23.597 1.00 64.31 89 VAL A N 1
ATOM 704 C CA . VAL A 1 89 ? -18.999 -4.210 23.383 1.00 64.31 89 VAL A CA 1
ATOM 705 C C . VAL A 1 89 ? -19.647 -5.494 23.914 1.00 64.31 89 VAL A C 1
ATOM 707 O O . VAL A 1 89 ? -20.738 -5.453 24.475 1.00 64.31 89 VAL A O 1
ATOM 710 N N . ARG A 1 90 ? -18.971 -6.645 23.798 1.00 59.91 90 ARG A N 1
ATOM 711 C CA . ARG A 1 90 ? -19.479 -7.919 24.339 1.00 59.91 90 ARG A CA 1
ATOM 712 C C . ARG A 1 90 ? -19.464 -7.978 25.866 1.00 59.91 90 ARG A C 1
ATOM 714 O O . ARG A 1 90 ? -20.312 -8.654 26.437 1.00 59.91 90 ARG A O 1
ATOM 721 N N . THR A 1 91 ? -18.528 -7.296 26.521 1.00 58.72 91 THR A N 1
ATOM 722 C CA . THR A 1 91 ? -18.415 -7.279 27.989 1.00 58.72 91 THR A CA 1
ATOM 723 C C . THR A 1 91 ? -19.225 -6.171 28.660 1.00 58.72 91 THR A C 1
ATOM 725 O O . THR A 1 91 ? -19.484 -6.265 29.855 1.00 58.72 91 THR A O 1
ATOM 728 N N . SER A 1 92 ? -19.615 -5.124 27.922 1.00 54.16 92 SER A N 1
ATOM 729 C CA . SER A 1 92 ? -20.370 -3.982 28.456 1.00 54.16 92 SER A CA 1
ATOM 730 C C . SER A 1 92 ? -21.885 -4.122 28.333 1.00 54.16 92 SER A C 1
ATOM 732 O O . SER A 1 92 ? -22.610 -3.255 28.815 1.00 54.16 92 SER A O 1
ATOM 734 N N . MET A 1 93 ? -22.384 -5.185 27.696 1.00 45.38 93 MET A N 1
ATOM 735 C CA . MET A 1 93 ? -23.794 -5.529 27.830 1.00 45.38 93 MET A CA 1
ATOM 736 C C . MET A 1 93 ? -24.032 -5.932 29.288 1.00 45.38 93 MET A C 1
ATOM 738 O O . MET A 1 93 ? -23.374 -6.871 29.750 1.00 45.38 93 MET A O 1
ATOM 742 N N . PRO A 1 94 ? -24.934 -5.259 30.031 1.00 46.91 94 PRO A N 1
ATOM 743 C CA . PRO A 1 94 ? -25.353 -5.772 31.319 1.00 46.91 94 PRO A CA 1
ATOM 744 C C . PRO A 1 94 ? -25.855 -7.188 31.070 1.00 46.91 94 PRO A C 1
ATOM 746 O O . PRO A 1 94 ? -26.732 -7.426 30.239 1.00 46.91 94 PRO A O 1
ATOM 749 N N . ASN A 1 95 ? -25.220 -8.137 31.747 1.00 47.12 95 ASN A N 1
ATOM 750 C CA . ASN A 1 95 ? -25.672 -9.507 31.849 1.00 47.12 95 ASN A CA 1
ATOM 751 C C . ASN A 1 95 ? -26.995 -9.483 32.627 1.00 47.12 95 ASN A C 1
ATOM 753 O O . ASN A 1 95 ? -27.036 -9.846 33.801 1.00 47.12 95 ASN A O 1
ATOM 757 N N . GLU A 1 96 ? -28.074 -9.014 31.997 1.00 47.12 96 GLU A N 1
ATOM 758 C CA . GLU A 1 96 ? -29.408 -9.451 32.362 1.00 47.12 96 GLU A CA 1
ATOM 759 C C . GLU A 1 96 ? -29.410 -10.945 32.085 1.00 47.12 96 GLU A C 1
ATOM 761 O O . GLU A 1 96 ? -29.604 -11.397 30.958 1.00 47.12 96 GLU A O 1
ATOM 766 N N . GLN A 1 97 ? -29.072 -11.712 33.120 1.00 48.91 97 GLN A N 1
ATOM 767 C CA . GLN A 1 97 ? -29.268 -13.144 33.141 1.00 48.91 97 GLN A CA 1
ATOM 768 C C . GLN A 1 97 ? -30.719 -13.387 32.718 1.00 48.91 97 GLN A C 1
ATOM 770 O O . GLN A 1 97 ? -31.624 -13.077 33.500 1.00 48.91 97 GLN A O 1
ATOM 775 N N . PRO A 1 98 ? -31.004 -13.990 31.549 1.00 45.69 98 PRO A N 1
ATOM 776 C CA . PRO A 1 98 ? -32.278 -14.651 31.439 1.00 45.69 98 PRO A CA 1
ATOM 777 C C . PRO A 1 98 ? -32.169 -15.792 32.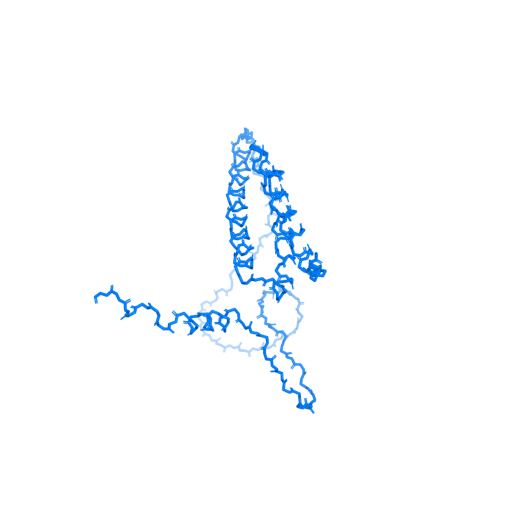442 1.00 45.69 98 PRO A C 1
ATOM 779 O O . PRO A 1 98 ? -31.342 -16.693 32.277 1.00 45.69 98 PRO A O 1
ATOM 782 N N . SER A 1 99 ? -32.939 -15.704 33.526 1.00 52.41 99 SER A N 1
ATOM 783 C CA . SER A 1 99 ? -33.197 -16.816 34.430 1.00 52.41 99 SER A CA 1
ATOM 784 C C . SER A 1 99 ? -33.561 -18.018 33.562 1.00 52.41 99 SER A C 1
ATOM 786 O O . SER A 1 99 ? -34.681 -18.140 33.060 1.00 52.41 99 SER A O 1
ATOM 788 N N . ARG A 1 100 ? -32.567 -18.867 33.278 1.00 53.06 100 ARG A N 1
ATOM 789 C CA . ARG A 1 100 ? -32.744 -20.088 32.506 1.00 53.06 100 ARG A CA 1
ATOM 790 C C . ARG A 1 100 ? -33.508 -21.024 33.421 1.00 53.06 100 ARG A C 1
ATOM 792 O O . ARG A 1 100 ? -32.917 -21.837 34.127 1.00 53.06 100 ARG A O 1
ATOM 799 N N . ARG A 1 101 ? -34.838 -20.911 33.417 1.00 52.12 101 ARG A N 1
ATOM 800 C CA . ARG A 1 101 ? -35.705 -22.013 33.823 1.00 52.12 101 ARG A CA 1
ATOM 801 C C . ARG A 1 101 ? -35.272 -23.212 32.992 1.00 52.12 101 ARG A C 1
ATOM 803 O O . ARG A 1 101 ? -35.467 -23.237 31.780 1.00 52.12 101 ARG A O 1
ATOM 810 N N . ALA A 1 102 ? -34.632 -24.171 33.652 1.00 53.56 102 ALA A N 1
ATOM 811 C CA . ALA A 1 102 ? -34.303 -25.458 33.077 1.00 53.56 102 ALA A CA 1
ATOM 812 C C . ALA A 1 102 ? -35.612 -26.167 32.712 1.00 53.56 102 ALA A C 1
ATOM 814 O O . ALA A 1 102 ? -36.230 -26.841 33.535 1.00 53.56 102 ALA A O 1
ATOM 815 N N . VAL A 1 103 ? -36.063 -25.980 31.474 1.00 53.34 103 VAL A N 1
ATOM 816 C CA . VAL A 1 103 ? -37.086 -26.831 30.881 1.00 53.34 103 VAL A CA 1
ATOM 817 C C . VAL A 1 103 ? -36.417 -28.184 30.682 1.00 53.34 103 VAL A C 1
ATOM 819 O O . VAL A 1 103 ? -35.550 -28.337 29.822 1.00 53.34 103 VAL A O 1
ATOM 822 N N . LYS A 1 104 ? -36.767 -29.156 31.532 1.00 59.41 104 LYS A N 1
ATOM 823 C CA . LYS A 1 104 ? -36.395 -30.561 31.347 1.00 59.41 104 LYS A CA 1
ATOM 824 C C . LYS A 1 104 ? -37.079 -31.049 30.074 1.00 59.41 104 LYS A C 1
ATOM 826 O O . LYS A 1 104 ? -38.213 -31.514 30.110 1.00 59.41 104 LYS A O 1
ATOM 831 N N . VAL A 1 105 ? -36.405 -30.891 28.940 1.00 51.41 105 VAL A N 1
ATOM 832 C CA . VAL A 1 105 ? -36.798 -31.542 27.694 1.00 51.41 105 VAL A CA 1
ATOM 833 C C . VAL A 1 105 ? -36.625 -33.039 27.928 1.00 51.41 105 VAL A C 1
ATOM 835 O O . VAL A 1 105 ? -35.516 -33.509 28.179 1.00 51.41 105 VAL A O 1
ATOM 838 N N . LEU A 1 106 ? -37.738 -33.770 27.926 1.00 51.78 106 LEU A N 1
ATOM 839 C CA . LEU A 1 106 ? -37.750 -35.223 28.022 1.00 51.78 106 LEU A CA 1
ATOM 840 C C . LEU A 1 106 ? -37.134 -35.779 26.732 1.00 51.78 106 LEU A C 1
ATOM 842 O O . LEU A 1 106 ? -37.804 -35.894 25.709 1.00 51.78 106 LEU A O 1
ATOM 846 N N . VAL A 1 107 ? -35.835 -36.062 26.766 1.00 55.59 107 VAL A N 1
ATOM 847 C CA . VAL A 1 107 ? -35.144 -36.769 25.686 1.00 55.59 107 VAL A CA 1
ATOM 848 C C . VAL A 1 107 ? -35.552 -38.244 25.774 1.00 55.59 107 VAL A C 1
ATOM 850 O O . VAL A 1 107 ? -35.379 -38.840 26.841 1.00 55.59 107 VAL A O 1
ATOM 853 N N . PRO A 1 108 ? -36.092 -38.858 24.705 1.00 54.62 108 PRO A N 1
ATOM 854 C CA . PRO A 1 108 ? -36.330 -40.295 24.680 1.00 54.62 108 PRO A CA 1
ATOM 855 C C . PRO A 1 108 ? -35.018 -41.041 24.942 1.00 54.62 108 PRO A C 1
ATOM 857 O O . PRO A 1 108 ? -34.008 -40.789 24.284 1.00 54.62 108 PRO A O 1
ATOM 860 N N . ALA A 1 109 ? -35.022 -41.924 25.939 1.00 59.19 109 ALA A N 1
ATOM 861 C CA . ALA A 1 109 ? -33.844 -42.665 26.364 1.00 59.19 109 ALA A CA 1
ATOM 862 C C . ALA A 1 109 ? -33.292 -43.528 25.215 1.00 59.19 109 ALA A C 1
ATOM 864 O O . ALA A 1 109 ? -33.982 -44.414 24.711 1.00 59.19 109 ALA A O 1
ATOM 865 N N . LEU A 1 110 ? -32.033 -43.297 24.831 1.00 54.62 110 LEU A N 1
ATOM 866 C CA . LEU A 1 110 ? -31.271 -44.251 24.026 1.00 54.62 110 LEU A CA 1
ATOM 867 C C . LEU A 1 110 ? -31.044 -45.524 24.869 1.00 54.62 110 LEU A C 1
ATOM 869 O O . LEU A 1 110 ? -30.633 -45.403 26.030 1.00 54.62 110 LEU A O 1
ATOM 873 N N . PRO A 1 111 ? -31.293 -46.734 24.338 1.00 54.81 111 PRO A N 1
ATOM 874 C CA . PRO A 1 111 ? -31.065 -47.962 25.086 1.00 54.81 111 PRO A CA 1
ATOM 875 C C . PRO A 1 111 ? -29.578 -48.142 25.422 1.00 54.81 111 PRO A C 1
ATOM 877 O O . PRO A 1 111 ? -28.686 -47.880 24.615 1.00 54.81 111 PRO A O 1
ATOM 880 N N . LYS A 1 112 ? -29.334 -48.572 26.663 1.00 56.50 112 LYS A N 1
ATOM 881 C CA . LYS A 1 112 ? -28.017 -48.828 27.252 1.00 56.50 112 LYS A CA 1
ATOM 882 C C . LYS A 1 112 ? -27.362 -50.064 26.620 1.00 56.50 112 LYS A C 1
ATOM 884 O O . LYS A 1 112 ? -28.027 -51.074 26.453 1.00 56.50 112 LYS A O 1
ATOM 889 N N . SER A 1 113 ? -26.051 -49.949 26.392 1.00 46.56 113 SER A N 1
ATOM 890 C CA . SER A 1 113 ? -25.001 -50.984 26.427 1.00 46.56 113 SER A CA 1
ATOM 891 C C . SER A 1 113 ? -25.293 -52.369 25.823 1.00 46.56 113 SER A C 1
ATOM 893 O O . SER A 1 113 ? -26.011 -53.176 26.402 1.00 46.56 113 SER A O 1
ATOM 895 N N . LEU A 1 114 ? -24.570 -52.695 24.747 1.00 48.59 114 LEU A N 1
ATOM 896 C CA . LEU A 1 114 ? -24.175 -54.067 24.403 1.00 48.59 114 LEU A CA 1
ATOM 897 C C . LEU A 1 114 ? -22.651 -54.210 24.563 1.00 48.59 114 LEU A C 1
ATOM 899 O O . LEU A 1 114 ? -21.948 -54.545 23.616 1.00 48.59 114 LEU A O 1
ATOM 903 N N . PHE A 1 115 ? -22.119 -53.927 25.753 1.00 46.69 115 PHE A N 1
ATOM 904 C CA . PHE A 1 115 ? -20.918 -54.638 26.189 1.00 46.69 115 PHE A CA 1
ATOM 905 C C . PHE A 1 115 ? -21.382 -55.942 26.831 1.00 46.69 115 PHE A C 1
ATOM 907 O O . PHE A 1 115 ? -21.764 -55.973 27.999 1.00 46.69 115 PHE A O 1
ATOM 914 N N . GLY A 1 116 ? -21.422 -56.990 26.009 1.00 40.34 116 GLY A N 1
ATOM 915 C CA . GLY A 1 116 ? -21.299 -58.356 26.486 1.00 40.34 116 GLY A CA 1
ATOM 916 C C . GLY A 1 116 ? -19.820 -58.628 26.717 1.00 40.34 116 GLY A C 1
ATOM 917 O O . GLY A 1 116 ? -19.021 -58.535 25.785 1.00 40.34 116 GLY A O 1
ATOM 918 N N . ASP A 1 117 ? -19.491 -58.880 27.977 1.00 49.59 117 ASP A N 1
ATOM 919 C CA . ASP A 1 117 ? -18.299 -59.603 28.393 1.00 49.59 117 ASP A CA 1
ATOM 920 C C . ASP A 1 117 ? -18.303 -61.003 27.746 1.00 49.59 117 ASP A C 1
ATOM 922 O O . ASP A 1 117 ? -19.360 -61.515 27.369 1.00 49.59 117 ASP A O 1
ATOM 926 N N . ASP A 1 118 ? -17.121 -61.597 27.633 1.00 48.03 118 ASP A N 1
ATOM 927 C CA . ASP A 1 118 ? -16.824 -62.921 27.068 1.00 48.03 118 ASP A CA 1
ATOM 928 C C . ASP A 1 118 ? -16.717 -63.040 25.537 1.00 48.03 118 ASP A C 1
ATOM 930 O O . ASP A 1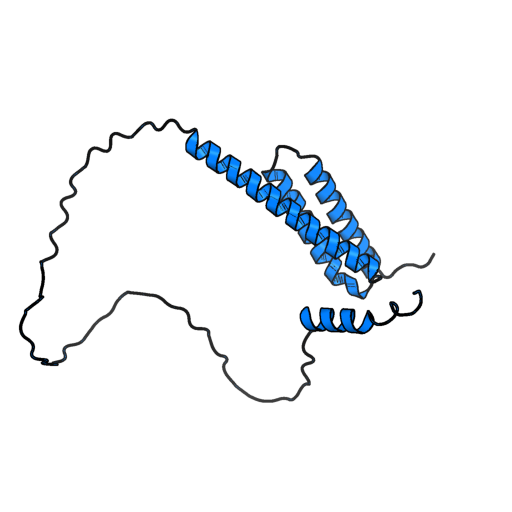 118 ? -17.666 -63.160 24.759 1.00 48.03 118 ASP A O 1
ATOM 934 N N . GLY A 1 119 ? -15.453 -63.068 25.108 1.00 51.66 119 GLY A N 1
ATOM 935 C CA . GLY A 1 119 ? -15.029 -63.167 23.725 1.00 51.66 119 GLY A CA 1
ATOM 936 C C . GLY A 1 119 ? -15.497 -64.433 23.014 1.00 51.66 119 GLY A C 1
ATOM 937 O O . GLY A 1 119 ? -15.258 -65.552 23.460 1.00 51.66 119 GLY A O 1
ATOM 938 N N . LYS A 1 120 ? -16.060 -64.232 21.821 1.00 44.03 120 LYS A N 1
ATOM 939 C CA . LYS A 1 120 ? -15.901 -65.096 20.645 1.00 44.03 120 LYS A CA 1
ATOM 940 C C . LYS A 1 120 ? -16.342 -64.321 19.404 1.00 44.03 120 LYS A C 1
ATOM 942 O O . LYS A 1 120 ? -17.489 -63.912 19.270 1.00 44.03 120 LYS A O 1
ATOM 947 N N . LEU A 1 121 ? -15.386 -64.104 18.505 1.00 45.44 121 LEU A N 1
ATOM 948 C CA . LEU A 1 121 ? -15.586 -63.522 17.181 1.00 45.44 121 LEU A CA 1
ATOM 949 C C . LEU A 1 121 ? -16.508 -64.433 16.359 1.00 45.44 121 LEU A C 1
ATOM 951 O O . LEU A 1 121 ? -16.123 -65.552 16.029 1.00 45.44 121 LEU A O 1
ATOM 955 N N . ALA A 1 122 ? -17.689 -63.947 15.983 1.00 44.16 122 ALA A N 1
ATOM 956 C CA . ALA A 1 122 ? -18.515 -64.576 14.958 1.00 44.16 122 ALA A CA 1
ATOM 957 C C . ALA A 1 122 ? -19.004 -63.512 13.968 1.00 44.16 122 ALA A C 1
ATOM 959 O O . ALA A 1 122 ? -19.940 -62.755 14.207 1.00 44.16 122 ALA A O 1
ATOM 960 N N . LEU A 1 123 ? -18.292 -63.449 12.847 1.00 43.44 123 LEU A N 1
ATOM 961 C CA . LEU A 1 123 ? -18.572 -62.637 11.675 1.00 43.44 123 LEU A CA 1
ATOM 962 C C . LEU A 1 123 ? -19.748 -63.257 10.898 1.00 43.44 123 LEU A C 1
ATOM 964 O O . LEU A 1 123 ? -19.584 -64.326 10.317 1.00 43.44 123 LEU A O 1
ATOM 968 N N . ALA A 1 124 ? -20.903 -62.590 10.814 1.00 40.34 124 ALA A N 1
ATOM 969 C CA . ALA A 1 124 ? -21.916 -62.920 9.806 1.00 40.34 124 ALA A CA 1
ATOM 970 C C . ALA A 1 124 ? -22.759 -61.702 9.379 1.00 40.34 124 ALA A C 1
ATOM 972 O O . ALA A 1 124 ? -23.701 -61.277 10.037 1.00 40.34 124 ALA A O 1
ATOM 973 N N . LYS A 1 125 ? -22.341 -61.169 8.228 1.00 47.34 125 LYS A N 1
ATOM 974 C CA . LYS A 1 125 ? -23.011 -60.335 7.216 1.00 47.34 125 LYS A CA 1
ATOM 975 C C . LYS A 1 125 ? -24.539 -60.188 7.315 1.00 47.34 125 LYS A C 1
ATOM 977 O O . LYS A 1 125 ? -25.220 -61.165 7.035 1.00 47.34 125 LYS A O 1
ATOM 982 N N . ILE A 1 126 ? -25.035 -58.944 7.419 1.00 42.12 126 ILE A N 1
ATOM 983 C CA . ILE A 1 126 ? -26.205 -58.439 6.662 1.00 42.12 126 ILE A CA 1
ATOM 984 C C . ILE A 1 126 ? -26.012 -56.923 6.377 1.00 42.12 126 ILE A C 1
ATOM 986 O O . ILE A 1 126 ? -25.852 -56.125 7.293 1.00 42.12 126 ILE A O 1
ATOM 990 N N . SER A 1 127 ? -25.979 -56.546 5.092 1.00 39.06 127 SER A N 1
ATOM 991 C CA . SER A 1 127 ? -26.075 -55.168 4.533 1.00 39.06 127 SER A CA 1
ATOM 992 C C . SER A 1 127 ? -27.574 -54.794 4.369 1.00 39.06 127 SER A C 1
ATOM 994 O O . SER A 1 127 ? -28.348 -55.750 4.395 1.00 39.06 127 SER A O 1
ATOM 996 N N . PRO A 1 128 ? -28.069 -53.550 4.098 1.00 53.69 128 PRO A N 1
ATOM 997 C CA . PRO A 1 128 ? -27.411 -52.353 3.542 1.00 53.69 128 PRO A CA 1
ATOM 998 C C . PRO A 1 128 ? -27.949 -50.980 4.067 1.00 53.69 128 PRO A C 1
ATOM 1000 O O . PRO A 1 128 ? -28.769 -50.917 4.974 1.00 53.69 128 PRO A O 1
ATOM 1003 N N . ARG A 1 129 ? -27.548 -49.894 3.376 1.00 36.91 129 ARG A N 1
ATOM 1004 C CA . ARG A 1 129 ? -28.054 -48.492 3.382 1.00 36.91 129 ARG A CA 1
ATOM 1005 C C . ARG A 1 129 ? -27.372 -47.487 4.333 1.00 36.91 129 ARG A C 1
ATOM 1007 O O . ARG A 1 129 ? -27.623 -47.430 5.526 1.00 36.91 129 ARG A O 1
ATOM 1014 N N . PHE A 1 130 ? -26.566 -46.627 3.698 1.00 45.72 130 PHE A N 1
ATOM 1015 C CA . PHE A 1 130 ? -26.158 -45.263 4.086 1.00 45.72 130 PHE A CA 1
ATOM 1016 C C . PHE A 1 130 ? -27.338 -44.408 4.621 1.00 45.72 130 PHE A C 1
ATOM 1018 O O . PHE A 1 130 ? -28.470 -44.708 4.234 1.00 45.72 130 PHE A O 1
ATOM 1025 N N . PRO A 1 131 ? -27.131 -43.296 5.380 1.00 51.47 131 PRO A N 1
ATOM 1026 C CA . PRO A 1 131 ? -26.034 -42.339 5.163 1.00 51.47 131 PRO A CA 1
ATOM 1027 C C . PRO A 1 131 ? -25.431 -41.620 6.398 1.00 51.47 131 PRO A C 1
ATOM 1029 O O . PRO A 1 131 ? -25.946 -41.670 7.506 1.00 51.47 131 PRO A O 1
ATOM 1032 N N . LYS A 1 132 ? -24.381 -40.833 6.102 1.00 44.34 132 LYS A N 1
ATOM 1033 C CA . LYS A 1 132 ? -23.782 -39.722 6.874 1.00 44.34 132 LYS A CA 1
ATOM 1034 C C . LYS A 1 132 ? -22.875 -40.066 8.064 1.00 44.34 132 LYS A C 1
ATOM 1036 O O . LYS A 1 132 ? -23.306 -40.085 9.207 1.00 44.34 132 LYS A O 1
ATOM 1041 N N . ALA A 1 133 ? -21.574 -40.038 7.783 1.00 38.12 133 ALA A N 1
ATOM 1042 C CA . ALA A 1 133 ? -20.665 -39.096 8.437 1.00 38.12 133 ALA A CA 1
ATOM 1043 C C . ALA A 1 133 ? -19.504 -38.763 7.479 1.00 38.12 133 ALA A C 1
ATOM 1045 O O . ALA A 1 133 ? -18.891 -39.649 6.894 1.00 38.12 133 ALA A O 1
ATOM 1046 N N . ALA A 1 134 ? -19.266 -37.467 7.281 1.00 49.22 134 ALA A N 1
ATOM 1047 C CA . ALA A 1 134 ? -18.013 -36.906 6.769 1.00 49.22 134 ALA A CA 1
ATOM 1048 C C . ALA A 1 134 ? -16.912 -37.060 7.855 1.00 49.22 134 ALA A C 1
ATOM 1050 O O . ALA A 1 134 ? -17.222 -37.608 8.915 1.00 49.22 134 ALA A O 1
ATOM 1051 N N . PRO A 1 135 ? -15.694 -36.495 7.731 1.00 55.62 135 PRO A N 1
ATOM 1052 C CA . PRO A 1 135 ? -15.056 -35.804 6.603 1.00 55.62 135 PRO A CA 1
ATOM 1053 C C . PRO A 1 135 ? -13.635 -36.351 6.328 1.00 55.62 135 PRO A C 1
ATOM 1055 O O . PRO A 1 135 ? -13.147 -37.180 7.082 1.00 55.62 135 PRO A O 1
ATOM 1058 N N . LEU A 1 136 ? -12.973 -35.888 5.260 1.00 41.34 136 LEU A N 1
ATOM 1059 C CA . LEU A 1 136 ? -11.537 -35.545 5.186 1.00 41.34 136 LEU A CA 1
ATOM 1060 C C . LEU A 1 136 ? -11.072 -35.535 3.721 1.00 41.34 136 LEU A C 1
ATOM 1062 O O . LEU A 1 136 ? -11.035 -36.556 3.045 1.00 41.34 136 LEU A O 1
ATOM 1066 N N . LEU A 1 137 ? -10.750 -34.324 3.265 1.00 50.12 137 LEU A N 1
ATOM 1067 C CA . LEU A 1 137 ? -9.540 -33.970 2.522 1.00 50.12 137 LEU A CA 1
ATOM 1068 C C . LEU A 1 137 ? -8.883 -35.087 1.697 1.00 50.12 137 LEU A C 1
ATOM 1070 O O . LEU A 1 137 ? -8.056 -35.824 2.222 1.00 50.12 137 LEU A O 1
ATOM 1074 N N . LEU A 1 138 ? -9.113 -35.094 0.382 1.00 38.28 138 LEU A N 1
ATOM 1075 C CA . LEU A 1 138 ? -8.065 -35.482 -0.5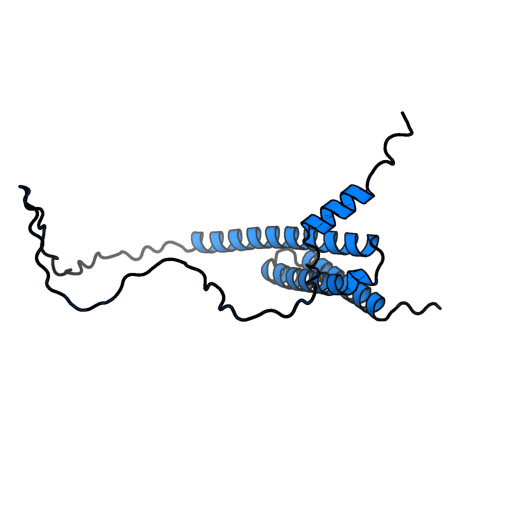60 1.00 38.28 138 LEU A CA 1
ATOM 1076 C C . LEU A 1 138 ? -8.274 -34.824 -1.931 1.00 38.28 138 LEU A C 1
ATOM 1078 O O . LEU A 1 138 ? -9.371 -34.800 -2.482 1.00 38.28 138 LEU A O 1
ATOM 1082 N N . LEU A 1 139 ? -7.176 -34.240 -2.404 1.00 39.78 139 LEU A N 1
ATOM 1083 C CA . LEU A 1 139 ? -6.944 -33.558 -3.672 1.00 39.78 139 LEU A CA 1
ATOM 1084 C C . LEU A 1 139 ? -7.568 -34.273 -4.886 1.00 39.78 139 LEU A C 1
ATOM 1086 O O . LEU A 1 139 ? -7.462 -35.497 -4.977 1.00 39.78 139 LEU A O 1
ATOM 1090 N N . PRO A 1 140 ? -8.058 -33.542 -5.903 1.00 39.50 140 PRO A N 1
ATOM 1091 C CA . PRO A 1 140 ? -8.141 -34.096 -7.243 1.00 39.50 140 PRO A CA 1
ATOM 1092 C C . PRO A 1 140 ? -6.730 -34.162 -7.851 1.00 39.50 140 PRO A C 1
ATOM 1094 O O . PRO A 1 140 ? -6.095 -33.137 -8.108 1.00 39.50 140 PRO A O 1
ATOM 1097 N N . THR A 1 141 ? -6.232 -35.381 -8.060 1.00 43.25 141 THR A N 1
ATOM 1098 C CA . THR A 1 141 ? -5.088 -35.670 -8.932 1.00 43.25 141 THR A CA 1
ATOM 1099 C C . THR A 1 141 ? -5.482 -35.539 -10.411 1.00 43.25 141 THR A C 1
ATOM 1101 O O . THR A 1 141 ? -6.657 -35.690 -10.757 1.00 43.25 141 THR A O 1
ATOM 1104 N N . PRO A 1 142 ? -4.521 -35.222 -11.299 1.00 43.56 142 PRO A N 1
ATOM 1105 C CA . PRO A 1 142 ? -4.787 -34.747 -12.651 1.00 43.56 142 PRO A CA 1
ATOM 1106 C C . PRO A 1 142 ? -4.960 -35.902 -13.641 1.00 43.56 142 PRO A C 1
ATOM 1108 O O . PRO A 1 142 ? -4.246 -36.901 -13.593 1.00 43.56 142 PRO A O 1
ATOM 1111 N N . GLN A 1 143 ? -5.887 -35.725 -14.581 1.00 39.41 143 GLN A N 1
ATOM 1112 C CA . GLN A 1 143 ? -6.105 -36.629 -15.702 1.00 39.41 143 GLN A CA 1
ATOM 1113 C C . GLN A 1 143 ? -5.009 -36.423 -16.764 1.00 39.41 143 GLN A C 1
ATOM 1115 O O . GLN A 1 143 ? -4.844 -35.339 -17.319 1.00 39.41 143 GLN A O 1
ATOM 1120 N N . GLU A 1 144 ? -4.251 -37.482 -17.020 1.00 39.44 144 GLU A N 1
ATOM 1121 C CA . GLU A 1 144 ? -3.123 -37.563 -17.944 1.00 39.44 144 GLU A CA 1
ATOM 1122 C C . GLU A 1 144 ? -3.593 -37.784 -19.395 1.00 39.44 144 GLU A C 1
ATOM 1124 O O . GLU A 1 144 ? -4.429 -38.659 -19.636 1.00 39.44 144 GLU A O 1
ATOM 1129 N N . ARG A 1 145 ? -3.059 -37.005 -20.356 1.00 39.22 145 ARG A N 1
ATOM 1130 C CA . ARG A 1 145 ? -2.946 -37.302 -21.809 1.00 39.22 145 ARG A CA 1
ATOM 1131 C C . ARG A 1 145 ? -2.131 -36.199 -22.537 1.00 39.22 145 ARG A C 1
ATOM 1133 O O . ARG A 1 145 ? -1.927 -35.135 -21.964 1.00 39.22 145 ARG A O 1
ATOM 1140 N N . PRO A 1 146 ? -1.581 -36.445 -23.746 1.00 41.78 146 PRO A N 1
ATOM 1141 C CA . PRO A 1 146 ? -0.148 -36.692 -23.900 1.00 41.78 146 PRO A CA 1
ATOM 1142 C C . PRO A 1 146 ? 0.667 -35.536 -24.512 1.00 41.78 146 PRO A C 1
ATOM 1144 O O . PRO A 1 146 ? 0.155 -34.566 -25.062 1.00 41.78 146 PRO A O 1
ATOM 1147 N N . ALA A 1 147 ? 1.983 -35.731 -24.421 1.00 47.22 147 ALA A N 1
ATOM 1148 C CA . ALA A 1 147 ? 3.102 -34.888 -24.816 1.00 47.22 147 ALA A CA 1
ATOM 1149 C C . ALA A 1 147 ? 2.963 -34.071 -26.116 1.00 47.22 147 ALA A C 1
ATOM 1151 O O . ALA A 1 147 ? 2.908 -34.612 -27.221 1.00 47.22 147 ALA A O 1
ATOM 1152 N N . LYS A 1 148 ? 3.172 -32.758 -25.977 1.00 45.44 148 LYS A N 1
ATOM 1153 C CA . LYS A 1 148 ? 4.007 -31.976 -26.897 1.00 45.44 148 LYS A CA 1
A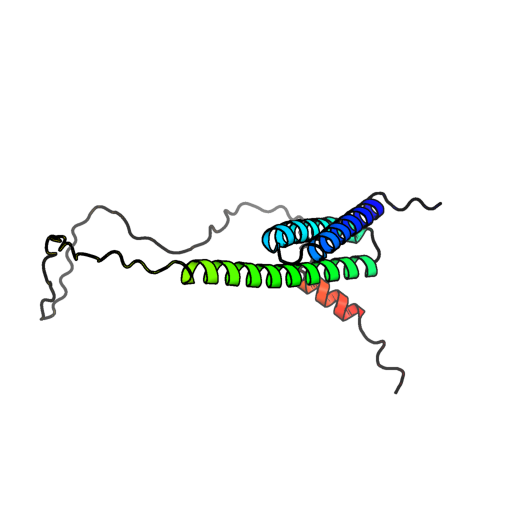TOM 1154 C C . LYS A 1 148 ? 5.014 -31.183 -26.067 1.00 45.44 148 LYS A C 1
ATOM 1156 O O . LYS A 1 148 ? 4.641 -30.392 -25.209 1.00 45.44 148 LYS A O 1
ATOM 1161 N N . LYS A 1 149 ? 6.300 -31.457 -26.294 1.00 50.78 149 LYS A N 1
ATOM 1162 C CA . LYS A 1 149 ? 7.434 -30.785 -25.655 1.00 50.78 149 LYS A CA 1
ATOM 1163 C C . LYS A 1 149 ? 7.432 -29.304 -26.045 1.00 50.78 149 LYS A C 1
ATOM 1165 O O . LYS A 1 149 ? 7.900 -28.958 -27.123 1.00 50.78 149 LYS A O 1
ATOM 1170 N N . ALA A 1 150 ? 6.944 -28.445 -25.163 1.00 42.81 150 ALA A N 1
ATOM 1171 C CA . ALA A 1 150 ? 7.328 -27.043 -25.115 1.00 42.81 150 ALA A CA 1
ATOM 1172 C C . ALA A 1 150 ? 8.058 -26.854 -23.785 1.00 42.81 150 ALA A C 1
ATOM 1174 O O . ALA A 1 150 ? 7.527 -27.222 -22.739 1.00 42.81 150 ALA A O 1
ATOM 1175 N N . LYS A 1 151 ? 9.311 -26.390 -23.840 1.00 48.09 151 LYS A N 1
ATOM 1176 C CA . LYS A 1 151 ? 10.107 -26.060 -22.654 1.00 48.09 151 LYS A CA 1
ATOM 1177 C C . LYS A 1 151 ? 9.318 -25.042 -21.831 1.00 48.09 151 LYS A C 1
ATOM 1179 O O . LYS A 1 151 ? 9.203 -23.887 -22.220 1.00 48.09 151 LYS A O 1
ATOM 1184 N N . LEU A 1 152 ? 8.733 -25.519 -20.740 1.00 39.72 152 LEU A N 1
ATOM 1185 C CA . LEU A 1 152 ? 8.058 -24.712 -19.743 1.00 39.72 152 LEU A CA 1
ATOM 1186 C C . LEU A 1 152 ? 9.160 -24.076 -18.896 1.00 39.72 152 LEU A C 1
ATOM 1188 O O . LEU A 1 152 ? 9.689 -24.709 -17.985 1.00 39.72 152 LEU A O 1
ATOM 1192 N N . GLU A 1 153 ? 9.568 -22.862 -19.259 1.00 52.81 153 GLU A N 1
ATOM 1193 C CA . GLU A 1 153 ? 10.334 -22.020 -18.347 1.00 52.81 153 GLU A CA 1
ATOM 1194 C C . GLU A 1 153 ? 9.433 -21.737 -17.145 1.00 52.81 153 GLU A C 1
ATOM 1196 O O . GLU A 1 153 ? 8.385 -21.098 -17.247 1.00 52.81 153 GLU A O 1
ATOM 1201 N N . THR A 1 154 ? 9.792 -22.330 -16.013 1.00 54.47 154 THR A N 1
ATOM 1202 C CA . THR A 1 154 ? 9.141 -22.097 -14.731 1.00 54.47 154 THR A CA 1
ATOM 1203 C C . THR A 1 154 ? 9.182 -20.602 -14.414 1.00 54.47 154 THR A C 1
ATOM 1205 O O . THR A 1 154 ? 10.270 -20.024 -14.474 1.00 54.47 154 THR A O 1
ATOM 1208 N N . PRO A 1 155 ? 8.053 -19.963 -14.052 1.00 55.22 155 PRO A N 1
ATOM 1209 C CA . PRO A 1 155 ? 8.090 -18.585 -13.582 1.00 55.22 155 PRO A CA 1
ATOM 1210 C C . PRO A 1 155 ? 8.975 -18.522 -12.328 1.00 55.22 155 PRO A C 1
ATOM 1212 O O . PRO A 1 155 ? 8.906 -19.438 -11.501 1.00 55.22 155 PRO A O 1
ATOM 1215 N N . PRO A 1 156 ? 9.827 -17.492 -12.181 1.00 57.53 156 PRO A N 1
ATOM 1216 C CA . PRO A 1 156 ? 10.790 -17.442 -11.095 1.00 57.53 156 PRO A CA 1
ATOM 1217 C C . PRO A 1 156 ? 10.036 -17.398 -9.766 1.00 57.53 156 PRO A C 1
ATOM 1219 O O . PRO A 1 156 ? 9.314 -16.450 -9.456 1.00 57.53 156 PRO A O 1
ATOM 1222 N N . THR A 1 157 ? 10.178 -18.459 -8.978 1.00 64.75 157 THR A N 1
ATOM 1223 C CA . THR A 1 157 ? 9.728 -18.488 -7.590 1.00 64.75 157 THR A CA 1
ATOM 1224 C C . THR A 1 157 ? 10.435 -17.373 -6.823 1.00 64.75 157 THR A C 1
ATOM 1226 O O . THR A 1 157 ? 11.596 -17.071 -7.086 1.00 64.75 157 THR A O 1
ATOM 1229 N N . LEU A 1 158 ? 9.764 -16.774 -5.832 1.00 57.81 158 LEU A N 1
ATOM 1230 C CA . LEU A 1 158 ? 10.356 -15.727 -4.978 1.00 57.81 158 LEU A CA 1
ATOM 1231 C C . LEU A 1 158 ? 11.703 -16.153 -4.365 1.00 57.81 158 LEU A C 1
ATOM 1233 O O . LEU A 1 158 ? 12.571 -15.322 -4.123 1.00 57.81 158 LEU A O 1
ATOM 1237 N N . LEU A 1 159 ? 11.879 -17.460 -4.169 1.00 64.06 159 LEU A N 1
ATOM 1238 C CA . LEU A 1 159 ? 13.111 -18.099 -3.722 1.00 64.06 159 LEU A CA 1
ATOM 1239 C C . LEU A 1 159 ? 14.235 -17.998 -4.769 1.00 64.06 159 LEU A C 1
ATOM 1241 O O . LEU A 1 159 ? 15.336 -17.584 -4.429 1.00 64.06 159 LEU A O 1
ATOM 1245 N N . ALA A 1 160 ? 13.932 -18.251 -6.046 1.00 66.25 160 ALA A N 1
ATOM 1246 C CA . ALA A 1 160 ? 14.879 -18.066 -7.144 1.00 66.25 160 ALA A CA 1
ATOM 1247 C C . ALA A 1 160 ? 15.277 -16.590 -7.302 1.00 66.25 160 ALA A C 1
ATOM 1249 O O . ALA A 1 160 ? 16.448 -16.292 -7.503 1.00 66.25 160 ALA A O 1
ATOM 1250 N N . ILE A 1 161 ? 14.325 -15.662 -7.127 1.00 68.50 161 ILE A N 1
ATOM 1251 C CA . ILE A 1 161 ? 14.597 -14.215 -7.154 1.00 68.50 161 ILE A CA 1
ATOM 1252 C C . ILE A 1 161 ? 15.538 -13.826 -6.003 1.00 68.50 161 ILE A C 1
ATOM 1254 O O . ILE A 1 161 ? 16.528 -13.128 -6.235 1.00 68.50 161 ILE A O 1
ATOM 1258 N N . ALA A 1 162 ? 15.273 -14.313 -4.786 1.00 66.88 162 ALA A N 1
ATOM 1259 C CA . ALA A 1 162 ? 16.115 -14.069 -3.616 1.00 66.88 162 ALA A CA 1
ATOM 1260 C C . ALA A 1 162 ? 17.539 -14.627 -3.790 1.00 66.88 162 ALA A C 1
ATOM 1262 O O . ALA A 1 162 ? 18.503 -13.948 -3.440 1.00 66.88 162 ALA A O 1
ATOM 1263 N N . GLU A 1 163 ? 17.686 -15.813 -4.383 1.00 70.00 163 GLU A N 1
ATOM 1264 C CA . GLU A 1 163 ? 18.991 -16.408 -4.691 1.00 70.00 163 GLU A CA 1
ATOM 1265 C C . GLU A 1 163 ? 19.761 -15.598 -5.742 1.00 70.00 163 GLU A C 1
ATOM 1267 O O . GLU A 1 163 ? 20.951 -15.340 -5.551 1.00 70.00 163 GLU A O 1
ATOM 1272 N N . THR A 1 164 ? 19.101 -15.101 -6.798 1.00 71.25 164 THR A N 1
ATOM 1273 C CA . THR A 1 164 ? 19.753 -14.190 -7.760 1.00 71.25 164 THR A CA 1
ATOM 1274 C C . THR A 1 164 ? 20.184 -12.871 -7.131 1.00 71.25 164 THR A C 1
ATOM 1276 O O . THR A 1 164 ? 21.278 -12.398 -7.427 1.00 71.25 164 THR A O 1
ATOM 1279 N N . LEU A 1 165 ? 19.372 -12.276 -6.251 1.00 68.19 165 LEU A N 1
ATOM 1280 C CA . LEU A 1 165 ? 19.739 -11.030 -5.569 1.00 68.19 165 LEU A CA 1
ATOM 1281 C C . LEU A 1 165 ? 20.907 -11.238 -4.598 1.00 68.19 165 LEU A C 1
ATOM 1283 O O . LEU A 1 165 ? 21.789 -10.387 -4.514 1.00 68.19 165 LEU A O 1
ATOM 1287 N N . LEU A 1 166 ? 20.954 -12.383 -3.913 1.00 71.62 166 LEU A N 1
ATOM 1288 C CA . LEU A 1 166 ? 22.052 -12.737 -3.015 1.00 71.62 166 LEU A CA 1
ATOM 1289 C C . LEU A 1 166 ? 23.350 -13.035 -3.785 1.00 71.62 166 LEU A C 1
ATOM 1291 O O . LEU A 1 166 ? 24.426 -12.632 -3.349 1.00 71.62 166 LEU A O 1
ATOM 1295 N N . ALA A 1 167 ? 23.253 -13.683 -4.949 1.00 65.75 167 ALA A N 1
ATOM 1296 C CA . ALA A 1 167 ? 24.391 -13.940 -5.832 1.00 65.75 167 ALA A CA 1
ATOM 1297 C C . ALA A 1 167 ? 24.944 -12.656 -6.476 1.00 65.75 167 ALA A C 1
ATOM 1299 O O . ALA A 1 167 ? 26.152 -12.541 -6.673 1.00 65.75 167 ALA A O 1
ATOM 1300 N N . LEU A 1 168 ? 24.084 -11.672 -6.763 1.00 62.91 168 LEU A N 1
ATOM 1301 C CA . LEU A 1 168 ? 24.498 -10.357 -7.265 1.00 62.91 168 LEU A CA 1
ATOM 1302 C C . LEU A 1 168 ? 25.120 -9.471 -6.168 1.00 62.91 168 LEU A C 1
ATOM 1304 O O . LEU A 1 168 ? 25.819 -8.507 -6.475 1.00 62.91 168 LEU A O 1
ATOM 1308 N N . ALA A 1 169 ? 24.879 -9.797 -4.896 1.00 60.75 169 ALA A N 1
ATOM 1309 C CA . ALA A 1 169 ? 25.303 -9.021 -3.733 1.00 60.75 169 ALA A CA 1
ATOM 1310 C C . ALA A 1 169 ? 26.675 -9.423 -3.141 1.00 60.75 169 ALA A C 1
ATOM 1312 O O . ALA A 1 169 ? 26.995 -9.007 -2.026 1.00 60.75 169 ALA A O 1
ATOM 1313 N N . GLY A 1 170 ? 27.529 -10.174 -3.851 1.00 55.94 170 GLY A N 1
ATOM 1314 C CA . GLY A 1 170 ? 28.900 -10.461 -3.389 1.00 55.94 170 GLY A CA 1
ATOM 1315 C C . GLY A 1 170 ? 29.982 -10.272 -4.465 1.00 55.94 170 GLY A C 1
ATOM 1316 O O . GLY A 1 170 ? 29.709 -10.582 -5.621 1.00 55.94 170 GLY A O 1
ATOM 1317 N N . PRO A 1 171 ? 31.231 -9.840 -4.141 1.00 53.31 171 PRO A N 1
ATOM 1318 C CA . PRO A 1 171 ? 31.784 -9.345 -2.876 1.00 53.31 171 PRO A CA 1
ATOM 1319 C C . PRO A 1 171 ? 32.356 -7.909 -3.009 1.00 53.31 171 PRO A C 1
ATOM 1321 O O . PRO A 1 171 ? 33.491 -7.719 -3.443 1.00 53.31 171 PRO A O 1
ATOM 1324 N N . THR A 1 172 ? 31.634 -6.882 -2.557 1.00 51.97 172 THR A N 1
ATOM 1325 C CA . THR A 1 172 ? 32.187 -5.517 -2.353 1.00 51.97 172 THR A CA 1
ATOM 1326 C C . THR A 1 172 ? 32.603 -5.241 -0.901 1.00 51.97 172 THR A C 1
ATOM 1328 O O . THR A 1 172 ? 33.011 -4.135 -0.570 1.00 51.97 172 THR A O 1
ATOM 1331 N N . LEU A 1 173 ? 32.590 -6.262 -0.036 1.00 50.91 173 LEU A N 1
ATOM 1332 C CA . LEU A 1 173 ? 32.893 -6.169 1.402 1.00 50.91 173 LEU A CA 1
ATOM 1333 C C . LEU A 1 173 ? 34.277 -6.736 1.796 1.00 50.91 173 LEU A C 1
ATOM 1335 O O . LEU A 1 173 ? 34.455 -7.229 2.906 1.00 50.91 173 LEU A O 1
ATOM 1339 N N . ARG A 1 174 ? 35.276 -6.701 0.898 1.00 47.81 174 ARG A N 1
ATOM 1340 C CA . ARG A 1 174 ? 36.658 -7.150 1.207 1.00 47.81 174 ARG A CA 1
ATOM 1341 C C . ARG A 1 174 ? 37.789 -6.170 0.885 1.00 47.81 174 ARG A C 1
ATOM 1343 O O . ARG A 1 174 ? 38.953 -6.548 0.943 1.00 47.81 174 ARG A O 1
ATOM 1350 N N . ARG A 1 175 ? 37.490 -4.908 0.589 1.00 46.84 175 ARG A N 1
ATOM 1351 C CA . ARG A 1 175 ? 38.507 -3.850 0.498 1.00 46.84 175 ARG A CA 1
ATOM 1352 C C . ARG A 1 175 ? 38.051 -2.692 1.365 1.00 46.84 175 ARG A C 1
ATOM 1354 O O . ARG A 1 175 ? 37.214 -1.937 0.898 1.00 46.84 175 ARG A O 1
ATOM 1361 N N . ASN A 1 176 ? 38.501 -2.662 2.620 1.00 44.59 176 ASN A N 1
ATOM 1362 C CA . ASN A 1 176 ? 38.654 -1.499 3.518 1.00 44.59 176 ASN A CA 1
ATOM 1363 C C . ASN A 1 176 ? 38.666 -1.958 4.992 1.00 44.59 176 ASN A C 1
ATOM 1365 O O . ASN A 1 176 ? 37.909 -1.452 5.818 1.00 44.59 176 ASN A O 1
ATOM 1369 N N . LEU A 1 177 ? 39.517 -2.939 5.303 1.00 44.72 177 LEU A N 1
ATOM 1370 C CA . LEU A 1 177 ? 40.129 -3.085 6.623 1.00 44.72 177 LEU A CA 1
ATOM 1371 C C . LEU A 1 177 ? 41.639 -3.095 6.413 1.00 44.72 177 LEU A C 1
ATOM 1373 O O . LEU A 1 177 ? 42.062 -3.784 5.454 1.00 44.72 177 LEU A O 1
#

Organism: Saprolegnia parasitica (strain CBS 223.65) (NCBI:txid695850)

Secondary structure (DSSP, 8-state):
-----HHHHHHHHHHHHHHHHHHHHHH-TT-HHHHHHHHHHHHHHHHHHHTTGGGS-HHHHHHHHHHHHHHHHHHHHHHHHHHHHHHHHHHSS-------------PPPPPP-----S----------------------PPPP-------------HHHHHHHHHHHT-SSSSS--

pLDDT: mean 71.96, std 22.97, range [36.91, 98.62]

Foldseek 3Di:
DDDQDPLVVLLVVLQVQLVVLQVVLVVCPPPLVSSLVSLVSSLVSLVVSLVSVVRDDPVSPVVSVVSNVVSVVVNVVSVVVVVVVVVVVVVPPPCPPPPPPPPPPPDPDDDDDPPDPDDDDDDDDDDDDDDDDDDDDDDDDDDDDDDDDDPPPDDQDVVNVVVVVVVVCDDPPPPDD

Radius of gyration: 31.12 Å; chains: 1; bounding box: 78×81×61 Å